Protein AF-A0A9W6W0M8-F1 (afdb_monomer_lite)

Organism: NCBI:txid478107

InterPro domains:
  IPR046052 Protein of unknown function DUF6010 [PF19473] (5-123)

Foldseek 3Di:
DCVCLQVVLLVVLVVVLQVLLVDDPPVSQLVLLVVLLVLLVLQVVQCQPPVVSVVLSVVSNVLSVVSNPALLSSLVSLQSSLVVLVVCLVSQRHSDPVDNSVSVSSNNSSNSNSVCSVVVSHHPVRVVVVVVPDDDPVVVVVVD

Sequence (144 aa):
MDYLRFIAPVGIGVAYALLMSLIREPHRRRVNALMIAGAGATYLSGGGMGAWELAFGALLVYVAYRGLESWTFVGVGWLLHTAWDVVHHLNGHPILPFAHDSSLGCAICDPVIALWCFGGGRSPRELFRRTKRPAGIREEMARS

Radius of gyration: 18.6 Å; chains: 1; bounding box: 64×31×43 Å

Structure (mmCIF, N/CA/C/O backbone):
data_AF-A0A9W6W0M8-F1
#
_entry.id   AF-A0A9W6W0M8-F1
#
loop_
_atom_site.group_PDB
_atom_site.id
_atom_site.type_symbol
_atom_site.label_atom_id
_atom_site.label_alt_id
_atom_site.label_comp_id
_atom_site.label_asym_id
_atom_site.label_entity_id
_atom_site.label_seq_id
_atom_site.pdbx_PDB_ins_code
_atom_site.Cartn_x
_atom_site.Cartn_y
_atom_site.Cartn_z
_atom_site.occupancy
_atom_site.B_iso_or_equiv
_atom_site.auth_seq_id
_atom_site.auth_comp_id
_atom_site.auth_asym_id
_atom_site.auth_atom_id
_atom_site.pdbx_PDB_model_num
ATOM 1 N N . MET A 1 1 ? -6.957 -10.898 -26.123 1.00 52.41 1 MET A N 1
ATOM 2 C CA . MET A 1 1 ? -7.660 -11.266 -24.866 1.00 52.41 1 MET A CA 1
ATOM 3 C C . MET A 1 1 ? -6.849 -10.672 -23.729 1.00 52.41 1 MET A C 1
ATOM 5 O O . MET A 1 1 ? -6.162 -11.380 -23.009 1.00 52.41 1 MET A O 1
ATOM 9 N N . ASP A 1 2 ? -6.874 -9.345 -23.626 1.00 62.12 2 ASP A N 1
ATOM 10 C CA . ASP A 1 2 ? -5.905 -8.577 -22.830 1.00 62.12 2 ASP A CA 1
ATOM 11 C C . ASP A 1 2 ? -6.514 -8.034 -21.531 1.00 62.12 2 ASP A C 1
ATOM 13 O O . ASP A 1 2 ? -5.807 -7.552 -20.656 1.00 62.12 2 ASP A O 1
ATOM 17 N N . TYR A 1 3 ? -7.828 -8.203 -21.355 1.00 66.00 3 TYR A N 1
ATOM 18 C CA . TYR A 1 3 ? -8.568 -7.786 -20.164 1.00 66.00 3 TYR A CA 1
ATOM 19 C C . TYR A 1 3 ? -8.161 -8.541 -18.895 1.00 66.00 3 TYR A C 1
ATOM 21 O O . TYR A 1 3 ? -8.195 -7.964 -17.810 1.00 66.00 3 TYR A O 1
ATOM 29 N N . LEU A 1 4 ? -7.731 -9.805 -19.010 1.00 71.44 4 LEU A N 1
ATOM 30 C CA . LEU A 1 4 ? -7.297 -10.597 -17.852 1.00 71.44 4 LEU A CA 1
ATOM 31 C C . LEU A 1 4 ? -6.132 -9.935 -17.101 1.00 71.44 4 LEU A C 1
ATOM 33 O O . LEU A 1 4 ? -6.058 -10.049 -15.882 1.00 71.44 4 LEU A O 1
ATOM 37 N N . ARG A 1 5 ? -5.276 -9.194 -17.814 1.00 69.19 5 ARG A N 1
ATOM 38 C CA . ARG A 1 5 ? -4.110 -8.491 -17.260 1.00 69.19 5 ARG A CA 1
ATOM 39 C C . ARG A 1 5 ? -4.498 -7.341 -16.328 1.00 69.19 5 ARG A C 1
ATOM 41 O O . ARG A 1 5 ? -3.739 -7.014 -15.428 1.00 69.19 5 ARG A O 1
ATOM 48 N N . PHE A 1 6 ? -5.689 -6.772 -16.512 1.00 69.25 6 PHE A N 1
ATOM 49 C CA . PHE A 1 6 ? -6.219 -5.684 -15.685 1.00 69.25 6 PHE A CA 1
ATOM 50 C C . PHE A 1 6 ? -7.218 -6.184 -14.639 1.00 69.25 6 PHE A C 1
ATOM 52 O O . PHE A 1 6 ? -7.261 -5.675 -13.524 1.00 69.25 6 PHE A O 1
ATOM 59 N N . ILE A 1 7 ? -8.008 -7.207 -14.974 1.00 78.06 7 ILE A N 1
ATOM 60 C CA . ILE A 1 7 ? -9.038 -7.749 -14.080 1.00 78.06 7 ILE A CA 1
ATOM 61 C C . ILE A 1 7 ? -8.415 -8.614 -12.980 1.00 78.06 7 ILE A C 1
ATOM 63 O O . ILE A 1 7 ? -8.851 -8.539 -11.831 1.00 78.06 7 ILE A O 1
ATOM 67 N N . ALA A 1 8 ? -7.396 -9.419 -13.300 1.00 80.56 8 ALA A N 1
ATOM 68 C CA . ALA A 1 8 ? -6.787 -10.313 -12.319 1.00 80.56 8 ALA A CA 1
ATOM 69 C C . ALA A 1 8 ? -6.141 -9.558 -11.138 1.00 80.56 8 ALA A C 1
ATOM 71 O O . ALA A 1 8 ? -6.454 -9.915 -10.003 1.00 80.56 8 ALA A O 1
ATOM 72 N N . PRO A 1 9 ? -5.346 -8.482 -11.333 1.00 81.56 9 PRO A N 1
ATOM 73 C CA . PRO A 1 9 ? -4.790 -7.711 -10.218 1.00 81.56 9 PRO A CA 1
ATOM 74 C C . PRO A 1 9 ? -5.850 -7.048 -9.339 1.00 81.56 9 PRO A C 1
ATOM 76 O O . PRO A 1 9 ? -5.742 -7.066 -8.115 1.00 81.56 9 PRO A O 1
ATOM 79 N N . VAL A 1 10 ? -6.920 -6.522 -9.946 1.00 83.31 10 VAL A N 1
ATOM 80 C CA . VAL A 1 10 ? -8.056 -5.965 -9.198 1.00 83.31 10 VAL A CA 1
ATOM 81 C C . VAL A 1 10 ? -8.720 -7.055 -8.353 1.00 83.31 10 VAL A C 1
ATOM 83 O O . VAL A 1 10 ? -8.996 -6.843 -7.172 1.00 83.31 10 VAL A O 1
ATOM 86 N N . GLY A 1 11 ? -8.925 -8.243 -8.929 1.00 85.38 11 GLY A N 1
ATOM 87 C CA . GLY A 1 11 ? -9.444 -9.408 -8.214 1.00 85.38 11 GLY A CA 1
ATOM 88 C C . GLY A 1 11 ? -8.551 -9.835 -7.046 1.00 85.38 11 GLY A C 1
ATOM 89 O O . GLY A 1 11 ? -9.067 -10.127 -5.969 1.00 85.38 11 GLY A O 1
ATOM 90 N N . ILE A 1 12 ? -7.227 -9.807 -7.225 1.00 86.44 12 ILE A N 1
ATOM 91 C CA . ILE A 1 12 ? -6.249 -10.106 -6.169 1.00 86.44 12 ILE A CA 1
ATOM 92 C C . ILE A 1 12 ? -6.327 -9.064 -5.048 1.00 86.44 12 ILE A C 1
ATOM 94 O O . ILE A 1 12 ? -6.409 -9.451 -3.885 1.00 86.44 12 ILE A O 1
ATOM 98 N N . GLY A 1 13 ? -6.390 -7.767 -5.368 1.00 84.94 13 GLY A N 1
ATOM 99 C CA . GLY A 1 13 ? -6.526 -6.703 -4.366 1.00 84.94 13 GLY A CA 1
ATOM 100 C C . GLY A 1 13 ? -7.816 -6.823 -3.548 1.00 84.94 13 GLY A C 1
ATOM 101 O O . GLY A 1 13 ? -7.805 -6.694 -2.320 1.00 84.94 13 GLY A O 1
ATOM 102 N N . VAL A 1 14 ? -8.932 -7.163 -4.203 1.00 87.06 14 VAL A N 1
ATOM 103 C CA . VAL A 1 14 ? -10.204 -7.448 -3.518 1.00 87.06 14 VAL A CA 1
ATOM 104 C C . VAL A 1 14 ? -10.097 -8.705 -2.653 1.00 87.06 14 VAL A C 1
ATOM 106 O O . VAL A 1 14 ? -10.509 -8.682 -1.492 1.00 87.06 14 VAL A O 1
ATOM 109 N N . ALA A 1 15 ? -9.528 -9.793 -3.175 1.00 88.69 15 ALA A N 1
ATOM 110 C CA . ALA A 1 15 ? -9.334 -11.030 -2.423 1.00 88.69 15 ALA A CA 1
ATOM 111 C C . ALA A 1 15 ? -8.455 -10.800 -1.186 1.00 88.69 15 ALA A C 1
ATOM 113 O O . ALA A 1 15 ? -8.801 -11.253 -0.095 1.00 88.69 15 ALA A O 1
ATOM 114 N N . TYR A 1 16 ? -7.379 -10.026 -1.325 1.00 89.94 16 TYR A N 1
ATOM 115 C CA . TYR A 1 16 ? -6.522 -9.608 -0.223 1.00 89.94 16 TYR A CA 1
ATOM 116 C C . TYR A 1 16 ? -7.321 -8.860 0.855 1.00 89.94 16 TYR A C 1
ATOM 118 O O . TYR A 1 16 ? -7.270 -9.238 2.027 1.00 89.94 16 TYR A O 1
ATOM 126 N N . ALA A 1 17 ? -8.130 -7.862 0.479 1.00 89.25 17 ALA A N 1
ATOM 127 C CA . ALA A 1 17 ? -8.971 -7.120 1.424 1.00 89.25 17 ALA A CA 1
ATOM 128 C C .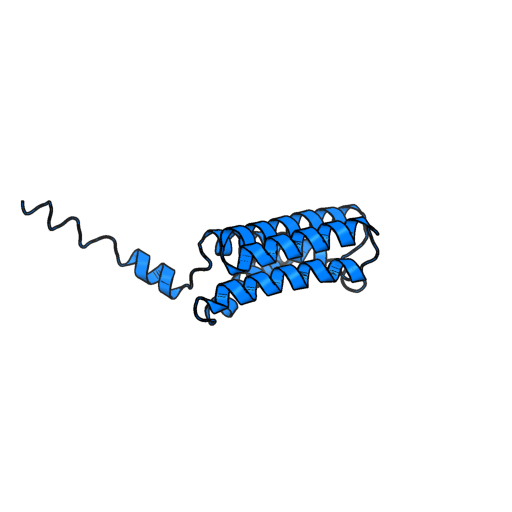 ALA A 1 17 ? -9.986 -8.027 2.151 1.00 89.25 17 ALA A C 1
ATOM 130 O O . ALA A 1 17 ? -10.224 -7.872 3.354 1.00 89.25 17 ALA A O 1
ATOM 131 N N . LEU A 1 18 ? -10.567 -9.007 1.448 1.00 88.38 18 LEU A N 1
ATOM 132 C CA . LEU A 1 18 ? -11.493 -9.984 2.029 1.00 88.38 18 LEU A CA 1
ATOM 133 C C . LEU A 1 18 ? -10.795 -10.925 3.016 1.00 88.38 18 LEU A C 1
ATOM 135 O O . LEU A 1 18 ? -11.309 -11.137 4.115 1.00 88.38 18 LEU A O 1
ATOM 139 N N . LEU A 1 19 ? -9.619 -11.443 2.661 1.00 90.06 19 LEU A N 1
ATOM 140 C CA . LEU A 1 19 ? -8.815 -12.293 3.540 1.00 90.06 19 LEU A CA 1
ATOM 141 C C . LEU A 1 19 ? -8.369 -11.524 4.787 1.00 90.06 19 LEU A C 1
ATOM 143 O O . LEU A 1 19 ? -8.553 -11.997 5.907 1.00 90.06 19 LEU A O 1
ATOM 147 N N . MET A 1 20 ? -7.874 -10.296 4.618 1.00 88.62 20 MET A N 1
ATOM 148 C CA . MET A 1 20 ? -7.471 -9.442 5.738 1.00 88.62 20 MET A CA 1
ATOM 149 C C . MET A 1 20 ? -8.656 -9.031 6.617 1.00 88.62 20 MET A C 1
ATOM 151 O O . MET A 1 20 ? -8.491 -8.820 7.818 1.00 88.62 20 MET A O 1
ATOM 155 N N . SER A 1 21 ? -9.872 -8.987 6.068 1.00 88.31 21 SER A N 1
ATOM 156 C CA . SER A 1 21 ? -11.098 -8.744 6.838 1.00 88.31 21 SER A CA 1
ATOM 157 C C . SER A 1 21 ? -11.476 -9.888 7.788 1.00 88.31 21 SER A C 1
ATOM 159 O O . SER A 1 21 ? -12.324 -9.677 8.656 1.00 88.31 21 SER A O 1
ATOM 161 N N . LEU A 1 22 ? -10.863 -11.074 7.662 1.00 89.56 22 LEU A N 1
ATOM 162 C CA . LEU A 1 22 ? -11.015 -12.173 8.626 1.00 89.56 22 LEU A CA 1
ATOM 163 C C . LEU A 1 22 ? -10.268 -11.894 9.939 1.00 89.56 22 LEU A C 1
ATOM 165 O O . LEU A 1 22 ? -10.616 -12.441 10.987 1.00 89.56 22 LEU A O 1
ATOM 169 N N . ILE A 1 23 ? -9.260 -11.020 9.894 1.00 89.25 23 ILE A N 1
ATOM 170 C CA . ILE A 1 23 ? -8.479 -10.613 11.058 1.00 89.25 23 ILE A CA 1
ATOM 171 C C . ILE A 1 23 ? -9.270 -9.569 11.853 1.00 89.25 23 ILE A C 1
ATOM 173 O O . ILE A 1 23 ? -9.830 -8.618 11.304 1.00 89.25 23 ILE A O 1
ATOM 177 N N . ARG A 1 24 ? -9.307 -9.729 13.178 1.00 87.25 24 ARG A N 1
ATOM 178 C CA . ARG A 1 24 ? -9.986 -8.792 14.084 1.00 87.25 24 ARG A CA 1
ATOM 179 C C . ARG A 1 24 ? -9.168 -7.508 14.270 1.00 87.25 24 ARG A C 1
ATOM 181 O O . ARG A 1 24 ? -7.942 -7.548 14.374 1.00 87.25 24 ARG A O 1
ATOM 188 N N . GLU A 1 25 ? -9.841 -6.367 14.387 1.00 82.25 25 GLU A N 1
ATOM 189 C CA . GLU A 1 25 ? -9.207 -5.127 14.863 1.00 82.25 25 GLU A CA 1
ATOM 190 C C . GLU A 1 25 ? -8.784 -5.272 16.339 1.00 82.25 25 GLU A C 1
ATOM 192 O O . GLU A 1 25 ? -9.485 -5.950 17.096 1.00 82.25 25 GLU A O 1
ATOM 197 N N . PRO A 1 26 ? -7.648 -4.683 16.775 1.00 84.25 26 PRO A N 1
ATOM 198 C CA . PRO A 1 26 ? -6.736 -3.790 16.038 1.00 84.25 26 PRO A CA 1
ATOM 199 C C . PRO A 1 26 ? -5.643 -4.509 15.215 1.00 84.25 26 PRO A C 1
ATOM 201 O O . PRO A 1 26 ? -4.788 -3.866 14.603 1.00 84.25 26 PRO A O 1
ATOM 204 N N . HIS A 1 27 ? -5.615 -5.846 15.224 1.00 90.50 27 HIS A N 1
ATOM 205 C CA . HIS A 1 27 ? -4.543 -6.633 14.602 1.00 90.50 27 HIS A CA 1
ATOM 206 C C . HIS A 1 27 ? -4.543 -6.509 13.080 1.00 90.50 27 HIS A C 1
ATOM 208 O O . HIS A 1 27 ? -3.474 -6.442 12.482 1.00 90.50 27 HIS A O 1
ATOM 214 N N . ARG A 1 28 ? -5.724 -6.405 12.462 1.00 92.81 28 ARG A N 1
ATOM 215 C CA . ARG A 1 28 ? -5.886 -6.226 11.012 1.00 92.81 28 ARG A CA 1
ATOM 216 C C . ARG A 1 28 ? -5.042 -5.069 10.475 1.00 92.81 28 ARG A C 1
ATOM 218 O O . ARG A 1 28 ? -4.306 -5.249 9.506 1.00 92.81 28 ARG A O 1
ATOM 225 N N . ARG A 1 29 ? -5.091 -3.911 11.138 1.00 93.81 29 ARG A N 1
ATOM 226 C CA . ARG A 1 29 ? -4.285 -2.742 10.768 1.00 93.81 29 ARG A CA 1
ATOM 227 C C . ARG A 1 29 ? -2.788 -3.009 10.902 1.00 93.81 29 ARG A C 1
ATOM 229 O O . ARG A 1 29 ? -2.033 -2.735 9.977 1.00 93.81 29 ARG A O 1
ATOM 236 N N . ARG A 1 30 ? -2.364 -3.573 12.038 1.00 93.12 30 ARG A N 1
ATOM 237 C CA . ARG A 1 30 ? -0.946 -3.864 12.308 1.00 93.12 30 ARG A CA 1
ATOM 238 C C . ARG A 1 30 ? -0.366 -4.859 11.306 1.00 93.12 30 ARG A C 1
ATOM 240 O O . ARG A 1 30 ? 0.728 -4.635 10.808 1.00 93.12 30 ARG A O 1
ATOM 247 N N . VAL A 1 31 ? -1.114 -5.907 10.964 1.00 93.75 31 VAL A N 1
ATOM 248 C CA . VAL A 1 31 ? -0.715 -6.870 9.928 1.00 93.75 31 VAL A CA 1
ATOM 249 C C . VAL A 1 31 ? -0.549 -6.164 8.585 1.00 93.75 31 VAL A C 1
ATOM 251 O O . VAL A 1 31 ? 0.475 -6.339 7.943 1.00 93.75 31 VAL A O 1
ATOM 254 N N . ASN A 1 32 ? -1.484 -5.297 8.188 1.00 93.31 32 ASN A N 1
ATOM 255 C CA . ASN A 1 32 ? -1.364 -4.562 6.924 1.00 93.31 32 ASN A CA 1
ATOM 256 C C . ASN A 1 32 ? -0.170 -3.595 6.892 1.00 93.31 32 ASN A C 1
ATOM 258 O O . ASN A 1 32 ? 0.474 -3.462 5.857 1.00 93.31 32 ASN A O 1
ATOM 262 N N . ALA A 1 33 ? 0.168 -2.966 8.019 1.00 93.12 33 ALA A N 1
ATOM 263 C CA . ALA A 1 33 ? 1.389 -2.174 8.131 1.00 93.12 33 ALA A CA 1
ATOM 264 C C . ALA A 1 33 ? 2.654 -3.027 7.918 1.00 93.12 33 ALA A C 1
ATOM 266 O O . ALA A 1 33 ? 3.556 -2.615 7.192 1.00 93.12 33 ALA A O 1
ATOM 267 N N . LEU A 1 34 ? 2.700 -4.237 8.487 1.00 93.56 34 LEU A N 1
ATOM 268 C CA . LEU A 1 34 ? 3.804 -5.177 8.263 1.00 93.56 34 LEU A CA 1
ATOM 269 C C . LEU A 1 34 ? 3.886 -5.636 6.803 1.00 93.56 34 LEU A C 1
ATOM 271 O O . LEU A 1 34 ? 4.988 -5.753 6.274 1.00 93.56 34 LEU A O 1
ATOM 275 N N . MET A 1 35 ? 2.744 -5.850 6.144 1.00 93.56 35 MET A N 1
ATOM 276 C CA . MET A 1 35 ? 2.711 -6.245 4.732 1.00 93.56 35 MET A CA 1
ATOM 277 C C . MET A 1 35 ? 3.362 -5.192 3.830 1.00 93.56 35 MET A C 1
ATOM 279 O O . MET A 1 35 ? 4.149 -5.557 2.967 1.00 93.56 35 MET A O 1
ATOM 283 N N . ILE A 1 36 ? 3.118 -3.900 4.073 1.00 92.88 36 ILE A N 1
ATOM 284 C CA . ILE A 1 36 ? 3.763 -2.806 3.322 1.00 92.88 36 ILE A CA 1
ATOM 285 C C . ILE A 1 36 ? 5.273 -2.782 3.557 1.00 92.88 36 ILE A C 1
ATOM 287 O O . ILE A 1 36 ? 6.039 -2.633 2.608 1.00 92.88 36 ILE A O 1
ATOM 291 N N . ALA A 1 37 ? 5.715 -2.937 4.810 1.00 91.62 37 ALA A N 1
ATOM 292 C CA . ALA A 1 37 ? 7.143 -2.990 5.122 1.00 91.62 37 ALA A CA 1
ATOM 293 C C . ALA A 1 37 ? 7.827 -4.175 4.419 1.00 91.62 37 ALA A C 1
ATOM 295 O O . ALA A 1 37 ? 8.903 -4.017 3.847 1.00 91.62 37 ALA A O 1
ATOM 296 N N . GLY A 1 38 ? 7.181 -5.346 4.425 1.00 88.56 38 GLY A N 1
ATOM 297 C CA . GLY A 1 38 ? 7.658 -6.533 3.718 1.00 88.56 38 GLY A CA 1
ATOM 298 C C . GLY A 1 38 ? 7.702 -6.335 2.204 1.00 88.56 38 GLY A C 1
ATOM 299 O O . GLY A 1 38 ? 8.697 -6.690 1.581 1.00 88.56 38 GLY A O 1
ATOM 300 N N . ALA A 1 39 ? 6.672 -5.713 1.628 1.00 86.81 39 ALA A N 1
ATOM 301 C CA . ALA A 1 39 ? 6.617 -5.388 0.206 1.00 86.81 39 ALA A CA 1
ATOM 302 C C . ALA A 1 39 ? 7.775 -4.454 -0.192 1.00 86.81 39 ALA A C 1
ATOM 304 O O . ALA A 1 39 ? 8.548 -4.780 -1.088 1.00 86.81 39 ALA A O 1
ATOM 305 N N . GLY A 1 40 ? 8.012 -3.385 0.577 1.00 84.19 40 GLY A N 1
ATOM 306 C CA . GLY A 1 40 ? 9.157 -2.491 0.377 1.00 84.19 40 GLY A CA 1
ATOM 307 C C . GLY A 1 40 ? 10.529 -3.166 0.515 1.00 84.19 40 GLY A C 1
ATOM 308 O O . GLY A 1 40 ? 11.481 -2.774 -0.154 1.00 84.19 40 GLY A O 1
ATOM 309 N N . ALA A 1 41 ? 10.655 -4.204 1.344 1.00 85.19 41 ALA A N 1
ATOM 310 C CA . ALA A 1 41 ? 11.912 -4.938 1.482 1.00 85.19 41 ALA A CA 1
ATOM 311 C C . ALA A 1 41 ? 12.264 -5.766 0.231 1.00 85.19 41 ALA A C 1
ATOM 313 O O . ALA A 1 41 ? 13.437 -6.075 0.023 1.00 85.19 41 ALA A O 1
ATOM 314 N N . THR A 1 42 ? 11.285 -6.102 -0.618 1.00 81.88 42 THR A N 1
ATOM 315 C CA . THR A 1 42 ? 11.528 -6.891 -1.837 1.00 81.88 42 THR A CA 1
ATOM 316 C C . THR A 1 42 ? 12.421 -6.158 -2.839 1.00 81.88 42 THR A C 1
ATOM 318 O O . THR A 1 42 ? 13.273 -6.796 -3.459 1.00 81.88 42 THR A O 1
ATOM 321 N N . TYR A 1 43 ? 12.341 -4.824 -2.919 1.00 75.62 43 TYR A N 1
ATOM 322 C CA . TYR A 1 43 ? 13.185 -4.029 -3.821 1.00 75.62 43 TYR A CA 1
ATOM 323 C C . TYR A 1 43 ? 14.680 -4.151 -3.507 1.00 75.62 43 TYR A C 1
ATOM 325 O O . TYR A 1 43 ? 15.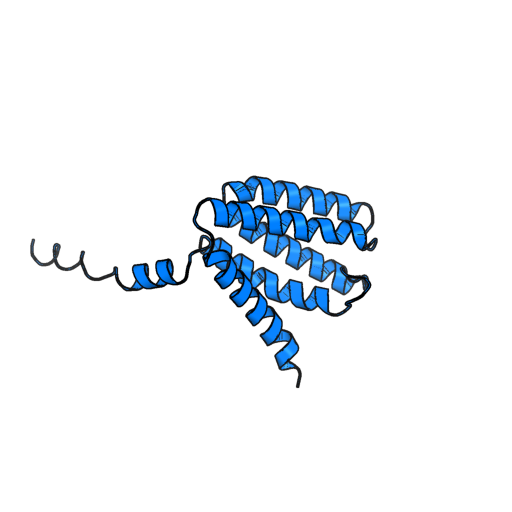498 -4.093 -4.418 1.00 75.62 43 TYR A O 1
ATOM 333 N N . LEU A 1 44 ? 15.051 -4.417 -2.247 1.00 75.12 44 LEU A N 1
ATOM 334 C CA . LEU A 1 44 ? 16.452 -4.622 -1.855 1.00 75.12 44 LEU A CA 1
ATOM 335 C C . LEU A 1 44 ? 17.079 -5.870 -2.498 1.00 75.12 44 LEU A C 1
ATOM 337 O O . LEU A 1 44 ? 18.301 -5.994 -2.523 1.00 75.12 44 LEU A O 1
ATOM 341 N N . SER A 1 45 ? 16.258 -6.793 -3.011 1.00 69.56 45 SER A N 1
ATOM 342 C CA . SER A 1 45 ? 16.716 -7.982 -3.740 1.00 69.56 45 SER A CA 1
ATOM 343 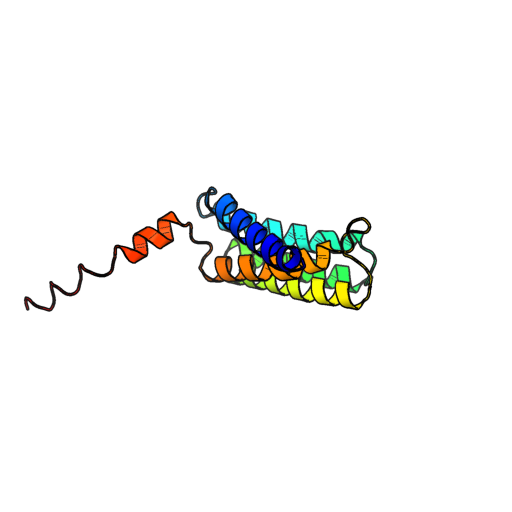C C . SER A 1 45 ? 16.813 -7.783 -5.259 1.00 69.56 45 SER A C 1
ATOM 345 O O . SER A 1 45 ? 17.414 -8.618 -5.933 1.00 69.56 45 SER A O 1
ATOM 347 N N . GLY A 1 46 ? 16.245 -6.695 -5.798 1.00 61.75 46 GLY A N 1
ATOM 348 C CA . GLY A 1 46 ? 16.157 -6.431 -7.239 1.00 61.75 46 GLY A CA 1
ATOM 349 C C . GLY A 1 46 ? 17.404 -5.776 -7.842 1.00 61.75 46 GLY A C 1
ATOM 350 O O . GLY A 1 46 ? 17.668 -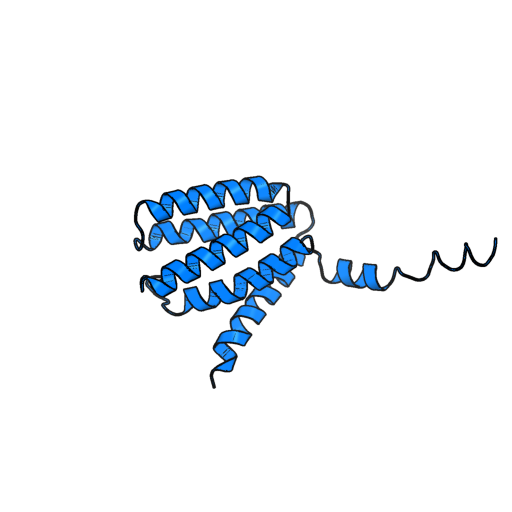5.956 -9.028 1.00 61.75 46 GLY A O 1
ATOM 351 N N . GLY A 1 47 ? 18.188 -5.045 -7.039 1.00 61.72 47 GLY A N 1
ATOM 352 C CA . GLY A 1 47 ? 19.463 -4.436 -7.448 1.00 61.72 47 GLY A CA 1
ATOM 353 C C . GLY A 1 47 ? 19.348 -3.393 -8.566 1.00 61.72 47 GLY A C 1
ATOM 354 O O . GLY A 1 47 ? 20.346 -3.079 -9.216 1.00 61.72 47 GLY A O 1
ATOM 355 N N . GLY A 1 48 ? 18.144 -2.877 -8.823 1.00 65.81 48 GLY A N 1
ATOM 356 C CA . GLY A 1 48 ? 17.831 -2.098 -10.015 1.00 65.81 48 GLY A CA 1
ATOM 357 C C . GLY A 1 48 ? 18.129 -0.607 -9.881 1.00 65.81 48 GLY A C 1
ATOM 358 O O . GLY A 1 48 ? 18.430 0.032 -10.889 1.00 65.81 48 GLY A O 1
ATOM 359 N N . MET A 1 49 ? 18.049 -0.052 -8.664 1.00 69.62 49 MET A N 1
ATOM 360 C CA . MET A 1 49 ? 18.238 1.386 -8.387 1.00 69.62 49 MET A CA 1
ATOM 361 C C . MET A 1 49 ? 19.266 1.699 -7.281 1.00 69.62 49 MET A C 1
ATOM 363 O O . MET A 1 49 ? 19.476 2.866 -6.930 1.00 69.62 49 MET A O 1
ATOM 367 N N . GLY A 1 50 ? 19.955 0.686 -6.747 1.00 76.56 50 GLY A N 1
ATOM 368 C CA . GLY A 1 50 ? 21.087 0.860 -5.835 1.00 76.56 50 GLY A CA 1
ATOM 369 C C . GLY A 1 50 ? 20.702 1.556 -4.525 1.00 76.56 50 GLY A C 1
ATOM 370 O O . GLY A 1 50 ? 19.749 1.170 -3.855 1.00 76.56 50 GLY A O 1
ATOM 371 N N . ALA A 1 51 ? 21.429 2.610 -4.138 1.00 83.44 51 ALA A N 1
ATOM 372 C CA . ALA A 1 51 ? 21.205 3.306 -2.863 1.00 83.44 51 ALA A CA 1
ATOM 373 C C . ALA A 1 51 ? 19.786 3.896 -2.708 1.00 83.44 51 ALA A C 1
ATOM 375 O O . ALA A 1 51 ? 19.317 4.086 -1.584 1.00 83.44 51 ALA A O 1
ATOM 376 N N . TRP A 1 52 ? 19.078 4.148 -3.814 1.00 83.75 52 TRP A N 1
ATOM 377 C CA . TRP A 1 52 ? 17.695 4.623 -3.769 1.00 83.75 52 TRP A CA 1
ATOM 378 C C . TRP A 1 52 ? 16.711 3.574 -3.244 1.00 83.75 52 TRP A C 1
ATOM 380 O O . TRP A 1 52 ? 15.733 3.946 -2.601 1.00 83.75 52 TRP A O 1
ATOM 390 N N . GLU A 1 53 ? 16.986 2.281 -3.425 1.00 83.94 53 GLU A N 1
ATOM 391 C CA . GLU A 1 53 ? 16.152 1.195 -2.886 1.00 83.94 53 GLU A CA 1
ATOM 392 C C . GLU A 1 53 ? 16.237 1.156 -1.355 1.00 83.94 53 GLU A C 1
ATOM 394 O O . GLU A 1 53 ? 15.234 0.929 -0.680 1.00 83.94 53 GLU A O 1
ATOM 399 N N . LEU A 1 54 ? 17.407 1.475 -0.788 1.00 85.81 54 LEU A N 1
ATOM 400 C CA . LEU A 1 54 ? 17.583 1.627 0.659 1.00 85.81 54 LEU A CA 1
ATOM 401 C C . LEU A 1 54 ? 16.817 2.837 1.198 1.00 85.81 54 LEU A C 1
ATOM 403 O O . LEU A 1 54 ? 16.139 2.729 2.221 1.00 85.81 54 LEU A O 1
ATOM 407 N N . ALA A 1 55 ? 16.895 3.978 0.509 1.00 89.19 55 ALA A N 1
ATOM 408 C CA . ALA A 1 55 ? 16.160 5.179 0.898 1.00 89.19 55 ALA A CA 1
ATOM 409 C C . ALA A 1 55 ? 14.639 4.954 0.834 1.00 89.19 55 ALA A C 1
ATOM 411 O O . ALA A 1 55 ? 13.916 5.309 1.768 1.00 89.19 55 ALA A O 1
ATOM 412 N N . PHE A 1 56 ? 14.158 4.315 -0.235 1.00 89.56 56 PHE A N 1
ATOM 413 C CA . PHE A 1 56 ? 12.748 3.980 -0.398 1.00 89.56 56 PHE A CA 1
ATOM 414 C C . PHE A 1 56 ? 12.280 2.931 0.620 1.00 89.56 56 PHE A C 1
ATOM 416 O O . PHE A 1 56 ? 11.232 3.099 1.246 1.00 89.56 56 PHE A O 1
ATOM 423 N N . GLY A 1 57 ? 13.082 1.895 0.872 1.00 90.25 57 GLY A N 1
ATOM 424 C CA . GLY A 1 57 ? 12.817 0.911 1.919 1.00 90.25 57 GLY A CA 1
ATOM 425 C C . GLY A 1 57 ? 12.706 1.559 3.302 1.00 90.25 57 GLY A C 1
ATOM 426 O O . GLY A 1 57 ? 11.752 1.294 4.033 1.00 90.25 57 GLY A O 1
ATOM 427 N N . ALA A 1 58 ? 13.614 2.479 3.645 1.00 91.75 58 ALA A N 1
ATOM 428 C CA . ALA A 1 58 ? 13.548 3.239 4.894 1.00 91.75 58 ALA A CA 1
ATOM 429 C C . ALA A 1 58 ? 12.276 4.102 4.986 1.00 91.75 58 ALA A C 1
ATOM 431 O O . ALA A 1 58 ? 11.633 4.149 6.039 1.00 91.75 58 ALA A O 1
ATOM 432 N N . LEU A 1 59 ? 11.873 4.737 3.879 1.00 93.81 59 LEU A N 1
ATOM 433 C CA . LEU A 1 59 ? 10.615 5.478 3.794 1.00 93.81 59 LEU A CA 1
ATOM 434 C C . LEU A 1 59 ? 9.406 4.564 4.038 1.00 93.81 59 LEU A C 1
ATOM 436 O O . LEU A 1 59 ? 8.541 4.914 4.843 1.00 93.81 59 LEU A O 1
ATOM 440 N N . LEU A 1 60 ? 9.342 3.388 3.403 1.00 94.06 60 LEU A N 1
ATOM 441 C CA . LEU A 1 60 ? 8.228 2.456 3.603 1.00 94.06 60 LEU A CA 1
ATOM 442 C C . LEU A 1 60 ? 8.196 1.885 5.016 1.00 94.06 60 LEU A C 1
ATOM 444 O O . LEU A 1 60 ? 7.112 1.759 5.580 1.00 94.06 60 LEU A O 1
ATOM 448 N N . VAL A 1 61 ? 9.349 1.613 5.629 1.00 94.69 61 VAL A N 1
ATOM 449 C CA . VAL A 1 61 ? 9.423 1.215 7.042 1.00 94.69 61 VAL A CA 1
ATOM 450 C C . VAL A 1 61 ? 8.876 2.321 7.946 1.00 94.69 61 VAL A C 1
ATOM 452 O O . VAL A 1 61 ? 8.077 2.044 8.842 1.00 94.69 61 VAL A O 1
ATOM 455 N N . TYR A 1 62 ? 9.239 3.582 7.697 1.00 95.75 62 TYR A N 1
ATOM 456 C CA . TYR A 1 62 ? 8.697 4.712 8.451 1.00 95.75 62 TYR A CA 1
ATOM 457 C C . TYR A 1 62 ? 7.175 4.837 8.285 1.00 95.75 62 TYR A C 1
ATOM 459 O O . TYR A 1 62 ? 6.441 4.967 9.269 1.00 95.75 62 TYR A O 1
ATOM 467 N N . VAL A 1 63 ? 6.677 4.756 7.050 1.00 95.50 63 VAL A N 1
ATOM 468 C CA . VAL A 1 63 ? 5.239 4.820 6.757 1.00 95.50 63 VAL A CA 1
ATOM 469 C C . VAL A 1 63 ? 4.497 3.640 7.388 1.00 95.50 63 VAL A C 1
ATOM 471 O O . VAL A 1 63 ? 3.444 3.842 7.993 1.00 95.50 63 VAL A O 1
ATOM 474 N N . ALA A 1 64 ? 5.064 2.434 7.348 1.00 94.62 64 ALA A N 1
ATOM 475 C CA . ALA A 1 64 ? 4.531 1.252 8.017 1.00 94.62 64 ALA A CA 1
ATOM 476 C C . ALA A 1 64 ? 4.475 1.432 9.540 1.00 94.62 64 ALA A C 1
ATOM 478 O O . ALA A 1 64 ? 3.450 1.131 10.153 1.00 94.62 64 ALA A O 1
ATOM 479 N N . TYR A 1 65 ? 5.516 1.999 10.156 1.00 96.06 65 TYR A N 1
ATOM 480 C CA . TYR A 1 65 ? 5.517 2.316 11.585 1.00 96.06 65 TYR A CA 1
ATOM 481 C C . TYR A 1 65 ? 4.355 3.248 11.957 1.00 96.06 65 TYR A C 1
ATOM 483 O O . TYR A 1 65 ? 3.595 2.959 12.881 1.00 96.06 65 TYR A O 1
ATOM 491 N N . ARG A 1 66 ? 4.128 4.315 11.179 1.00 95.69 66 ARG A N 1
ATOM 492 C CA . ARG A 1 66 ? 2.951 5.193 11.340 1.00 95.69 66 ARG A CA 1
ATOM 493 C C . ARG A 1 66 ? 1.633 4.459 11.045 1.00 95.69 66 ARG A C 1
ATOM 495 O O . ARG A 1 66 ? 0.598 4.756 11.646 1.00 95.69 66 ARG A O 1
ATOM 502 N N . GLY A 1 67 ? 1.673 3.474 10.151 1.00 92.75 67 GLY A N 1
ATOM 503 C CA . GLY A 1 67 ? 0.568 2.590 9.784 1.00 92.75 67 GLY A CA 1
ATOM 504 C C . GLY A 1 67 ? 0.071 1.693 10.919 1.00 92.75 67 GLY A C 1
ATOM 505 O O . GLY A 1 67 ? -1.114 1.357 10.952 1.00 92.75 67 GLY A O 1
ATOM 506 N N . LEU A 1 68 ? 0.917 1.375 11.908 1.00 93.38 68 LEU A N 1
ATOM 507 C CA . LEU A 1 68 ? 0.519 0.611 13.102 1.00 93.38 68 LEU A CA 1
ATOM 508 C C . LEU A 1 68 ? -0.633 1.280 13.866 1.00 93.38 68 LEU A C 1
ATOM 510 O O . LEU A 1 68 ? -1.439 0.595 14.514 1.00 93.38 68 LEU A O 1
ATOM 514 N N . GLU A 1 69 ? -0.742 2.604 13.750 1.00 92.75 69 GLU A N 1
ATOM 515 C CA . GLU A 1 69 ? -1.745 3.431 14.419 1.00 92.75 69 GLU A CA 1
ATOM 516 C C . GLU A 1 69 ? -2.768 4.064 13.470 1.00 92.75 69 GLU A C 1
ATOM 518 O O . GLU A 1 69 ? -3.850 4.449 13.913 1.00 92.75 69 GLU A O 1
ATOM 523 N N . SER A 1 70 ? -2.497 4.112 12.163 1.00 92.38 70 SER A N 1
ATOM 524 C CA . SER A 1 70 ? -3.351 4.816 11.206 1.00 92.38 70 SER A CA 1
ATOM 525 C C . SER A 1 70 ? -3.495 4.094 9.870 1.00 92.38 70 SER A C 1
ATOM 527 O O . SER A 1 70 ? -2.538 3.909 9.122 1.00 92.38 70 SER A O 1
ATOM 529 N N . TRP A 1 71 ? -4.741 3.773 9.522 1.00 91.62 71 TRP A N 1
ATOM 530 C CA . TRP A 1 71 ? -5.103 3.196 8.227 1.00 91.62 71 TRP A CA 1
ATOM 531 C C . TRP A 1 71 ? -4.751 4.101 7.038 1.00 91.62 71 TRP A C 1
ATOM 533 O O . TRP A 1 71 ? -4.459 3.597 5.957 1.00 91.62 71 TRP A O 1
ATOM 543 N N . THR A 1 72 ? -4.712 5.422 7.230 1.00 93.88 72 THR A N 1
ATOM 544 C CA . THR A 1 72 ? -4.297 6.359 6.178 1.00 93.88 72 THR A CA 1
ATOM 545 C C . THR A 1 72 ? -2.837 6.155 5.803 1.00 93.88 72 THR A C 1
ATOM 547 O O . THR A 1 72 ? -2.518 6.132 4.622 1.00 93.88 72 THR A O 1
ATOM 550 N N . PHE A 1 73 ? -1.953 5.952 6.783 1.00 93.00 73 PHE A N 1
ATOM 551 C CA . PHE A 1 73 ? -0.541 5.683 6.501 1.00 93.00 73 PHE A CA 1
ATOM 552 C C . PHE A 1 73 ? -0.352 4.329 5.814 1.00 93.00 73 PHE A C 1
ATOM 554 O O . PHE A 1 73 ? 0.462 4.228 4.905 1.00 93.00 73 PHE A O 1
ATOM 561 N N . VAL A 1 74 ? -1.161 3.325 6.164 1.00 93.06 74 VAL A N 1
ATOM 562 C CA . VAL A 1 74 ? -1.202 2.053 5.425 1.00 93.06 74 VAL A CA 1
ATOM 563 C C . VAL A 1 74 ? -1.616 2.295 3.963 1.00 93.06 74 VAL A C 1
ATOM 565 O O . VAL A 1 74 ? -0.937 1.852 3.045 1.00 93.06 74 VAL A O 1
ATOM 568 N N . GLY A 1 75 ? -2.675 3.070 3.711 1.00 91.62 75 GLY A N 1
ATOM 569 C CA . GLY A 1 75 ? -3.083 3.411 2.341 1.00 91.62 75 GLY A CA 1
ATOM 570 C C . GLY A 1 75 ? -2.011 4.179 1.559 1.00 91.62 75 GLY A C 1
ATOM 571 O O . GLY A 1 75 ? -1.722 3.838 0.416 1.00 91.62 75 GLY A O 1
ATOM 572 N N . VAL A 1 76 ? -1.370 5.171 2.186 1.00 94.12 76 VAL A N 1
ATOM 573 C CA . VAL A 1 76 ? -0.251 5.922 1.590 1.00 94.12 76 VAL A CA 1
ATOM 574 C C . VAL A 1 76 ? 0.925 5.000 1.267 1.00 94.12 76 VAL A C 1
ATOM 576 O O . VAL A 1 76 ? 1.516 5.141 0.204 1.00 94.12 76 VAL A O 1
ATOM 579 N N . GLY A 1 77 ? 1.243 4.040 2.137 1.00 92.69 77 GLY A N 1
ATOM 580 C CA . GLY A 1 77 ? 2.315 3.074 1.901 1.00 92.69 77 GLY A CA 1
ATOM 581 C C . GLY A 1 77 ? 2.089 2.225 0.651 1.00 92.69 77 GLY A C 1
ATOM 582 O O . GLY A 1 77 ? 3.011 2.074 -0.143 1.00 92.69 77 GLY A O 1
ATOM 583 N N . TRP A 1 78 ? 0.858 1.758 0.421 1.00 93.25 78 TRP A N 1
ATOM 584 C CA . TRP A 1 78 ? 0.503 1.049 -0.815 1.00 93.25 78 TRP A CA 1
ATOM 585 C C . TRP A 1 78 ? 0.609 1.939 -2.060 1.00 93.25 78 TRP A C 1
ATOM 587 O O . TRP A 1 78 ? 1.116 1.489 -3.079 1.00 93.25 78 TRP A O 1
ATOM 597 N N . LEU A 1 79 ? 0.219 3.217 -1.986 1.00 91.88 79 LEU A N 1
ATOM 598 C CA . LEU A 1 79 ? 0.406 4.147 -3.111 1.00 91.88 79 LEU A CA 1
ATOM 599 C C . LEU A 1 79 ? 1.882 4.454 -3.390 1.00 91.88 79 LEU A C 1
ATOM 601 O O . LEU A 1 79 ? 2.272 4.594 -4.547 1.00 91.88 79 LEU A O 1
ATOM 605 N N . LEU A 1 80 ? 2.706 4.567 -2.345 1.00 91.25 80 LEU A N 1
ATOM 606 C CA . LEU A 1 80 ? 4.151 4.722 -2.504 1.00 91.25 80 LEU A CA 1
ATOM 607 C C . LEU A 1 80 ? 4.751 3.489 -3.179 1.00 91.25 80 LEU A C 1
ATOM 609 O O . LEU A 1 80 ? 5.549 3.644 -4.098 1.00 91.25 80 LEU A O 1
ATOM 613 N N . HIS A 1 81 ? 4.334 2.291 -2.762 1.00 89.44 81 HIS A N 1
ATOM 614 C CA . HIS A 1 81 ? 4.724 1.032 -3.396 1.00 89.44 81 HIS A CA 1
ATOM 615 C C . HIS A 1 81 ? 4.318 1.008 -4.880 1.00 89.44 81 HIS A C 1
ATOM 617 O O . HIS A 1 81 ? 5.169 0.811 -5.739 1.00 89.44 81 HIS A O 1
ATOM 623 N N . THR A 1 82 ? 3.073 1.380 -5.209 1.00 87.50 82 THR A N 1
ATOM 624 C CA . THR A 1 82 ? 2.621 1.547 -6.606 1.00 87.50 82 THR A CA 1
ATOM 625 C C . THR A 1 82 ? 3.525 2.482 -7.405 1.00 87.50 82 THR A C 1
ATOM 627 O O . THR A 1 82 ? 3.907 2.176 -8.533 1.00 87.50 82 THR A O 1
ATOM 630 N N . ALA A 1 83 ? 3.847 3.652 -6.849 1.00 86.94 83 ALA A N 1
ATOM 631 C CA . ALA A 1 83 ? 4.675 4.634 -7.537 1.00 86.94 83 ALA A CA 1
ATOM 632 C C . ALA A 1 83 ? 6.080 4.079 -7.805 1.00 86.94 83 ALA A C 1
ATOM 634 O O . ALA A 1 83 ? 6.623 4.276 -8.891 1.00 86.94 83 ALA A O 1
ATOM 635 N N . TRP A 1 84 ? 6.644 3.353 -6.842 1.00 86.25 84 TRP A N 1
ATOM 636 C CA . TRP A 1 84 ? 7.955 2.731 -6.983 1.00 86.25 84 TRP A CA 1
ATOM 637 C C . TRP A 1 84 ? 7.946 1.562 -7.973 1.00 86.25 84 TRP A C 1
ATOM 639 O O . TRP A 1 84 ? 8.875 1.435 -8.771 1.00 86.25 84 TRP A O 1
ATOM 649 N N . ASP A 1 85 ? 6.858 0.792 -8.025 1.00 81.50 85 ASP A N 1
ATOM 650 C CA . ASP A 1 85 ? 6.640 -0.231 -9.049 1.00 81.50 85 ASP A CA 1
ATOM 651 C C . ASP A 1 85 ? 6.634 0.366 -10.453 1.00 81.50 85 ASP A C 1
ATOM 653 O O . ASP A 1 85 ? 7.284 -0.166 -11.349 1.00 81.50 85 ASP A O 1
ATOM 657 N N . VAL A 1 86 ? 5.960 1.503 -10.649 1.00 79.81 86 VAL A N 1
ATOM 658 C CA . VAL A 1 86 ? 5.966 2.207 -11.939 1.00 79.81 86 VAL A CA 1
ATOM 659 C C . VAL A 1 86 ? 7.383 2.650 -12.311 1.00 79.81 86 VAL A C 1
ATOM 661 O O . VAL A 1 86 ? 7.787 2.477 -13.459 1.00 79.81 86 VAL A O 1
ATOM 664 N N . VAL A 1 87 ? 8.166 3.170 -11.361 1.00 81.88 87 VAL A N 1
ATOM 665 C CA . VAL A 1 87 ? 9.567 3.553 -11.614 1.00 81.88 87 VAL A CA 1
ATOM 666 C C . VAL A 1 87 ? 10.406 2.339 -12.032 1.00 81.88 87 VAL A C 1
ATOM 668 O O . VAL A 1 87 ? 11.145 2.417 -13.014 1.00 81.88 87 VAL A O 1
ATOM 671 N N . HIS A 1 88 ? 10.269 1.204 -11.343 1.00 76.69 88 HIS A N 1
ATOM 672 C CA . HIS A 1 88 ? 10.948 -0.044 -11.711 1.00 76.69 88 HIS A CA 1
ATOM 673 C C . HIS A 1 88 ? 10.521 -0.566 -13.087 1.00 76.69 88 HIS A C 1
ATOM 675 O O . HIS A 1 88 ? 11.369 -0.992 -13.876 1.00 76.69 88 HIS A O 1
ATOM 681 N N . HIS A 1 89 ? 9.226 -0.483 -13.405 1.00 74.06 89 HIS A N 1
ATOM 682 C CA . HIS A 1 89 ? 8.695 -0.867 -14.708 1.00 74.06 89 HIS A CA 1
ATOM 683 C C . HIS A 1 89 ? 9.296 -0.021 -15.840 1.00 74.06 89 HIS A C 1
ATOM 685 O O . HIS A 1 89 ? 9.721 -0.567 -16.856 1.00 74.06 89 HIS A O 1
ATOM 691 N N . LEU A 1 90 ? 9.396 1.300 -15.647 1.00 72.81 90 LEU A N 1
ATOM 692 C CA . LEU A 1 90 ? 9.970 2.223 -16.632 1.00 72.81 90 LEU A CA 1
ATOM 693 C C . LEU A 1 90 ? 11.488 2.057 -16.801 1.00 72.81 90 LEU A C 1
ATOM 695 O O . LEU A 1 90 ? 11.995 2.225 -17.907 1.00 72.81 90 LEU A O 1
ATOM 699 N N . ASN A 1 91 ? 12.209 1.700 -15.735 1.00 69.31 91 ASN A N 1
ATOM 700 C CA . ASN A 1 91 ? 13.657 1.465 -15.776 1.00 69.31 91 ASN A CA 1
ATOM 701 C C . ASN A 1 91 ? 14.050 0.093 -16.355 1.00 69.31 91 ASN A C 1
ATOM 703 O O . ASN A 1 91 ? 15.237 -0.186 -16.500 1.00 69.31 91 ASN A O 1
ATOM 707 N N . GLY A 1 92 ? 13.087 -0.777 -16.681 1.00 62.41 92 GLY A N 1
ATOM 708 C CA . GLY A 1 92 ? 13.361 -2.095 -17.265 1.00 62.41 92 GLY A CA 1
ATOM 709 C C . GLY A 1 92 ? 13.977 -3.111 -16.293 1.00 62.41 92 GLY A C 1
ATOM 710 O O . GLY A 1 92 ? 14.405 -4.178 -16.729 1.00 62.41 92 GLY A O 1
ATOM 711 N N . HIS A 1 93 ? 14.000 -2.810 -14.990 1.00 59.28 93 HIS A N 1
ATOM 712 C CA . HIS A 1 93 ? 14.484 -3.692 -13.923 1.00 59.28 93 HIS A CA 1
ATOM 713 C C . HIS A 1 93 ? 13.295 -4.169 -13.073 1.00 59.28 93 HIS A C 1
ATOM 715 O O . HIS A 1 93 ? 12.847 -3.433 -12.186 1.00 59.28 93 HIS A O 1
ATOM 721 N N . PRO A 1 94 ? 12.75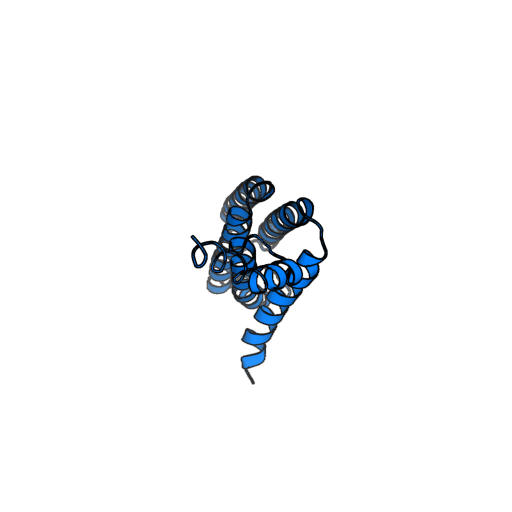2 -5.374 -13.330 1.00 54.56 94 PRO A N 1
ATOM 722 C CA . PRO A 1 94 ? 11.614 -5.893 -12.584 1.00 54.56 94 PRO A CA 1
ATOM 723 C C . PRO A 1 94 ? 11.979 -6.174 -11.129 1.00 54.56 94 PRO A C 1
ATOM 725 O O . PRO A 1 94 ? 13.081 -6.611 -10.814 1.00 54.56 94 PRO A O 1
ATOM 728 N N . ILE A 1 95 ? 10.992 -6.003 -10.258 1.00 54.44 95 ILE A N 1
ATOM 729 C CA . ILE A 1 95 ? 11.087 -6.198 -8.802 1.00 54.44 95 ILE A CA 1
ATOM 730 C C . ILE A 1 95 ? 11.351 -7.664 -8.447 1.00 54.44 95 ILE A C 1
ATOM 732 O O . ILE A 1 95 ? 12.027 -7.970 -7.471 1.00 54.44 95 ILE A O 1
ATOM 736 N N . LEU A 1 96 ? 10.822 -8.577 -9.262 1.00 49.72 96 LEU A N 1
ATOM 737 C CA . LEU A 1 96 ? 11.094 -10.003 -9.186 1.00 49.72 96 LEU A CA 1
ATOM 738 C C . LEU A 1 96 ? 11.890 -10.402 -10.434 1.00 49.72 96 LEU A C 1
ATOM 740 O O . LEU A 1 96 ? 11.316 -10.385 -11.527 1.00 49.72 96 LEU A O 1
ATOM 744 N N . PRO A 1 97 ? 13.161 -10.830 -10.296 1.00 50.34 97 PRO A N 1
ATOM 745 C CA . PRO A 1 97 ? 14.010 -11.262 -11.416 1.00 50.34 97 PRO A CA 1
ATOM 746 C C . PRO A 1 97 ? 13.404 -12.394 -12.266 1.00 50.34 97 PRO A C 1
ATOM 748 O O . PRO A 1 97 ? 13.860 -12.668 -13.369 1.00 50.34 97 PRO A O 1
ATOM 751 N N . PHE A 1 98 ? 12.383 -13.070 -11.736 1.00 48.28 98 PHE A N 1
ATOM 752 C CA . PHE A 1 98 ? 11.718 -14.240 -12.305 1.00 48.28 98 PHE A CA 1
ATOM 753 C C . PHE A 1 98 ? 10.295 -13.949 -12.818 1.00 48.28 98 PHE A C 1
ATOM 755 O O . PHE A 1 98 ? 9.653 -14.853 -13.350 1.00 48.28 98 PHE A O 1
ATOM 762 N N . ALA A 1 99 ? 9.785 -12.717 -12.680 1.00 50.75 99 ALA A N 1
ATOM 763 C CA . ALA A 1 99 ? 8.430 -12.366 -13.109 1.00 50.75 99 ALA A CA 1
ATOM 764 C C . ALA A 1 99 ? 8.332 -10.906 -13.594 1.00 50.75 99 ALA A C 1
ATOM 766 O O . ALA A 1 99 ? 7.916 -10.003 -12.868 1.00 50.75 99 ALA A O 1
ATOM 767 N N . HIS A 1 100 ? 8.689 -10.688 -14.865 1.00 51.44 100 HIS A N 1
ATOM 768 C CA . HIS A 1 100 ? 8.700 -9.372 -15.519 1.00 51.44 100 HIS A CA 1
ATOM 769 C C . HIS A 1 100 ? 7.332 -8.651 -15.516 1.00 51.44 100 HIS A C 1
ATOM 771 O O . HIS A 1 100 ? 7.297 -7.423 -15.478 1.00 51.44 100 HIS A O 1
ATOM 777 N N . ASP A 1 101 ? 6.215 -9.388 -15.473 1.00 54.84 101 ASP A N 1
ATOM 778 C CA . ASP A 1 101 ? 4.853 -8.827 -15.417 1.00 54.84 101 ASP A CA 1
ATOM 779 C C . ASP A 1 101 ? 4.367 -8.506 -13.985 1.00 54.84 101 ASP A C 1
ATOM 781 O O . ASP A 1 101 ? 3.341 -7.842 -13.809 1.00 54.84 101 ASP A O 1
ATOM 785 N N . SER A 1 102 ? 5.081 -8.943 -12.938 1.00 56.47 102 SER A N 1
ATOM 786 C CA . SER A 1 102 ? 4.629 -8.781 -11.545 1.00 56.47 102 SER A CA 1
ATOM 787 C C . SER A 1 102 ? 4.583 -7.324 -11.086 1.00 56.47 102 SER A C 1
ATOM 789 O O . SER A 1 102 ? 3.732 -6.978 -10.274 1.00 56.47 102 SER A O 1
ATOM 791 N N . SER A 1 103 ? 5.431 -6.458 -11.646 1.00 57.28 103 SER A N 1
ATOM 792 C CA . SER A 1 103 ? 5.456 -5.023 -11.329 1.00 57.28 103 SER A CA 1
ATOM 793 C C . SER A 1 103 ? 4.198 -4.286 -11.821 1.00 57.28 103 SER A C 1
ATOM 795 O O . SER A 1 103 ? 3.635 -3.476 -11.092 1.00 57.28 103 SER A O 1
ATOM 797 N N . LEU A 1 104 ? 3.677 -4.634 -13.005 1.00 60.00 104 LEU A N 1
ATOM 798 C CA . LEU A 1 104 ? 2.399 -4.108 -13.515 1.00 60.00 104 LEU A CA 1
ATOM 799 C C . LEU A 1 104 ? 1.201 -4.632 -12.710 1.00 60.00 104 LEU A C 1
ATOM 801 O O . LEU A 1 104 ? 0.239 -3.901 -12.472 1.00 60.00 104 LEU A O 1
ATOM 805 N N . GLY A 1 105 ? 1.262 -5.893 -12.275 1.00 60.56 105 GLY A N 1
ATOM 806 C CA . GLY A 1 105 ? 0.244 -6.491 -11.414 1.00 60.56 105 GLY A CA 1
ATOM 807 C C . GLY A 1 105 ? 0.145 -5.797 -10.053 1.00 60.56 105 GLY A C 1
ATOM 808 O O . GLY A 1 105 ? -0.950 -5.410 -9.645 1.00 60.56 105 GLY A O 1
ATOM 809 N N . CYS A 1 106 ? 1.272 -5.585 -9.372 1.00 62.16 106 CYS A N 1
ATOM 810 C CA . CYS A 1 106 ? 1.305 -4.883 -8.087 1.00 62.16 106 CYS A CA 1
ATOM 811 C C . CYS A 1 106 ? 0.883 -3.410 -8.231 1.00 62.16 106 CYS A C 1
ATOM 813 O O . CYS A 1 106 ? -0.001 -2.964 -7.500 1.00 62.16 106 CYS A O 1
ATOM 815 N N . ALA A 1 107 ? 1.336 -2.711 -9.279 1.00 67.12 107 ALA A N 1
ATOM 816 C CA . ALA A 1 107 ? 0.926 -1.331 -9.549 1.00 67.12 107 ALA A CA 1
ATOM 817 C C . ALA A 1 107 ? -0.599 -1.137 -9.725 1.00 67.12 107 ALA A C 1
ATOM 819 O O . ALA A 1 107 ? -1.121 -0.054 -9.464 1.00 67.12 107 ALA A O 1
ATOM 820 N N . ILE A 1 108 ? -1.336 -2.167 -10.158 1.00 73.19 108 ILE A N 1
ATOM 821 C CA . ILE A 1 108 ? -2.807 -2.121 -10.282 1.00 73.19 108 ILE A CA 1
ATOM 822 C C . ILE A 1 108 ? -3.500 -2.631 -9.008 1.00 73.19 108 ILE A C 1
ATOM 824 O O . ILE A 1 108 ? -4.565 -2.135 -8.637 1.00 73.19 108 ILE A O 1
ATOM 828 N N . CYS A 1 109 ? -2.919 -3.622 -8.333 1.00 82.00 109 CYS A N 1
ATOM 829 C CA . CYS A 1 109 ? -3.463 -4.210 -7.110 1.00 82.00 109 CYS A CA 1
ATOM 830 C C . CYS A 1 109 ? -3.403 -3.235 -5.922 1.00 82.00 109 CYS A C 1
ATOM 832 O O . CYS A 1 109 ? -4.373 -3.077 -5.175 1.00 82.00 109 CYS A O 1
ATOM 834 N N . ASP A 1 110 ? -2.281 -2.546 -5.766 1.00 84.69 110 ASP A N 1
ATOM 835 C CA . ASP A 1 110 ? -1.988 -1.715 -4.605 1.00 84.69 110 ASP A CA 1
ATOM 836 C C . ASP A 1 110 ? -2.939 -0.518 -4.442 1.00 84.69 110 ASP A C 1
ATOM 838 O O . ASP A 1 110 ? -3.402 -0.297 -3.319 1.00 84.69 110 ASP A O 1
ATOM 842 N N . PRO A 1 111 ? -3.352 0.215 -5.501 1.00 85.44 111 PRO A N 1
ATOM 843 C CA . PRO A 1 111 ? -4.373 1.254 -5.378 1.00 85.44 111 PRO A CA 1
ATOM 844 C C . PRO A 1 111 ? -5.717 0.722 -4.874 1.00 85.44 111 PRO A C 1
ATOM 846 O O . PRO A 1 111 ? -6.409 1.411 -4.123 1.00 85.44 111 PRO A O 1
ATOM 849 N N . VAL A 1 112 ? -6.092 -0.512 -5.234 1.00 87.38 112 VAL A N 1
ATOM 850 C CA . VAL A 1 112 ? -7.326 -1.145 -4.739 1.00 87.38 112 VAL A CA 1
ATOM 851 C C . VAL A 1 112 ? -7.228 -1.378 -3.230 1.00 87.38 112 VAL A C 1
ATOM 853 O O . VAL A 1 112 ? -8.157 -1.042 -2.487 1.00 87.38 112 VAL A O 1
ATOM 856 N N . ILE A 1 113 ? -6.084 -1.882 -2.759 1.00 87.19 113 ILE A N 1
ATOM 857 C CA . ILE A 1 113 ? -5.820 -2.075 -1.328 1.00 87.19 113 ILE A CA 1
ATOM 858 C C . ILE A 1 113 ? -5.751 -0.718 -0.611 1.00 87.19 113 ILE A C 1
ATOM 860 O O . ILE A 1 113 ? -6.325 -0.566 0.471 1.00 87.19 113 ILE A O 1
ATOM 864 N N . ALA A 1 114 ? -5.128 0.294 -1.219 1.00 89.81 114 ALA A N 1
ATOM 865 C CA . ALA A 1 114 ? -5.024 1.644 -0.675 1.00 89.81 114 ALA A CA 1
ATOM 866 C C . ALA A 1 114 ? -6.401 2.289 -0.473 1.00 89.81 114 ALA A C 1
ATOM 868 O O . ALA A 1 114 ? -6.679 2.819 0.604 1.00 89.81 114 ALA A O 1
ATOM 869 N N . LEU A 1 115 ? -7.296 2.189 -1.462 1.00 89.75 115 LEU A N 1
ATOM 870 C CA . LEU A 1 115 ? -8.672 2.685 -1.366 1.00 89.75 115 LEU A CA 1
ATOM 871 C C . LEU A 1 115 ? -9.444 2.005 -0.229 1.00 89.75 115 LEU A C 1
ATOM 873 O O . LEU A 1 115 ? -10.138 2.674 0.542 1.00 89.75 115 LEU A O 1
ATOM 877 N N . TRP A 1 116 ? -9.285 0.689 -0.072 1.00 91.81 116 TRP A N 1
ATOM 878 C CA . TRP A 1 116 ? -9.856 -0.037 1.064 1.00 91.81 116 TRP A CA 1
ATOM 879 C C . TRP A 1 116 ? -9.274 0.439 2.407 1.00 91.81 116 TRP A C 1
ATOM 881 O O . TRP A 1 116 ? -10.024 0.657 3.367 1.00 91.81 116 TRP A O 1
ATOM 891 N N . CYS A 1 117 ? -7.962 0.686 2.468 1.00 89.81 117 CYS A N 1
ATOM 892 C CA . CYS A 1 117 ? -7.288 1.224 3.651 1.00 89.81 117 CYS A CA 1
ATOM 893 C C . CYS A 1 117 ? -7.788 2.634 4.002 1.00 89.81 117 CYS A C 1
ATOM 895 O O . CYS A 1 117 ? -8.124 2.880 5.158 1.00 89.81 117 CYS A O 1
ATOM 897 N N . PHE A 1 118 ? -7.951 3.540 3.033 1.00 90.00 118 PHE A N 1
ATOM 898 C CA . PHE A 1 118 ? -8.558 4.863 3.264 1.00 90.00 118 PHE A CA 1
ATOM 899 C C . PHE A 1 118 ? -10.017 4.768 3.721 1.00 90.00 118 PHE A C 1
ATOM 901 O O . PHE A 1 118 ? -10.491 5.583 4.514 1.00 90.00 118 PHE A O 1
ATOM 908 N N . GLY A 1 119 ? -10.713 3.706 3.316 1.00 86.12 119 GLY A N 1
ATOM 909 C CA . GLY A 1 119 ? -11.997 3.297 3.871 1.00 86.12 119 GLY A CA 1
ATOM 910 C C . GLY A 1 119 ? -11.941 2.804 5.324 1.00 86.12 119 GLY A C 1
ATOM 911 O O . GLY A 1 119 ? -12.974 2.376 5.838 1.00 86.12 119 GLY A O 1
ATOM 912 N N . GLY A 1 120 ? -10.790 2.855 5.999 1.00 87.00 120 GLY A N 1
ATOM 913 C CA . GLY A 1 120 ? -10.579 2.389 7.370 1.00 87.00 120 GLY A CA 1
ATOM 914 C C . GLY A 1 120 ? -10.414 0.874 7.494 1.00 87.00 120 GLY A C 1
ATOM 915 O O . GLY A 1 120 ? -10.691 0.338 8.565 1.00 87.00 120 GLY A O 1
ATOM 916 N N . GLY A 1 121 ? -10.061 0.181 6.404 1.00 81.69 121 GLY A N 1
ATOM 917 C CA . GLY A 1 121 ? -9.865 -1.271 6.395 1.00 81.69 121 GLY A CA 1
ATOM 918 C C . GLY A 1 121 ? -11.127 -2.064 6.743 1.00 81.69 121 GLY A C 1
ATOM 919 O O . GLY A 1 121 ? -11.042 -3.157 7.293 1.00 81.69 121 GLY A O 1
ATOM 920 N N . ARG A 1 122 ? -12.315 -1.500 6.495 1.00 84.44 122 ARG A N 1
ATOM 921 C CA . ARG A 1 122 ? -13.595 -2.050 6.971 1.00 84.44 122 ARG A CA 1
ATOM 922 C C . ARG A 1 122 ? -13.880 -3.428 6.386 1.00 84.44 122 ARG A C 1
ATOM 924 O O . ARG A 1 122 ? -13.685 -3.655 5.192 1.00 84.44 122 ARG A O 1
ATOM 931 N N . SER A 1 123 ? -14.434 -4.316 7.210 1.00 83.94 123 SER A N 1
ATOM 932 C CA . SER A 1 123 ? -14.924 -5.610 6.723 1.00 83.94 123 SER A CA 1
ATOM 933 C C . SER A 1 123 ? -16.246 -5.454 5.953 1.00 83.94 123 SER A C 1
ATOM 935 O O . SER A 1 123 ? -17.018 -4.528 6.230 1.00 83.94 123 SER A O 1
ATOM 937 N N . PRO A 1 124 ? -16.595 -6.390 5.048 1.00 78.56 124 PRO A N 1
ATOM 938 C CA . PRO A 1 124 ? -17.892 -6.372 4.367 1.00 78.56 124 PRO A CA 1
ATOM 939 C C . PRO A 1 124 ? -19.071 -6.299 5.347 1.00 78.56 124 PRO A C 1
ATOM 941 O O . PRO A 1 124 ? -20.020 -5.549 5.136 1.00 78.56 124 PRO A O 1
ATOM 944 N N . ARG A 1 125 ? -18.990 -7.013 6.478 1.00 76.81 125 ARG A N 1
ATOM 945 C CA . ARG A 1 125 ? -20.028 -7.008 7.525 1.00 76.81 125 ARG A CA 1
ATOM 946 C C . ARG A 1 125 ? -20.219 -5.626 8.159 1.00 76.81 125 ARG A C 1
ATOM 948 O O . ARG A 1 125 ? -21.352 -5.235 8.438 1.00 76.81 125 ARG A O 1
ATOM 955 N N . GLU A 1 126 ? -19.134 -4.886 8.382 1.00 79.88 126 GLU A N 1
ATOM 956 C CA . GLU A 1 126 ? -19.180 -3.506 8.887 1.00 79.88 126 GLU A CA 1
ATOM 957 C C . GLU A 1 126 ? -19.813 -2.558 7.862 1.00 79.88 126 GLU A C 1
ATOM 959 O O . GLU A 1 126 ? -20.627 -1.708 8.234 1.00 79.88 126 GLU A O 1
ATOM 964 N N . LEU A 1 127 ? -19.498 -2.745 6.576 1.00 77.25 127 LEU A N 1
ATOM 965 C CA . LEU A 1 127 ? -20.090 -1.971 5.487 1.00 77.25 127 LEU A CA 1
ATOM 966 C C . LEU A 1 127 ? -21.607 -2.210 5.402 1.00 77.25 127 LEU A C 1
ATOM 968 O O . LEU A 1 127 ? -22.376 -1.252 5.445 1.00 77.25 127 LEU A O 1
ATOM 972 N N . PHE A 1 128 ? -22.046 -3.475 5.412 1.00 75.88 128 PHE A N 1
ATOM 973 C CA . PHE A 1 128 ? -23.469 -3.840 5.386 1.00 75.88 128 PHE A CA 1
ATOM 974 C C . PHE A 1 128 ? -24.251 -3.373 6.629 1.00 75.88 128 PHE A C 1
ATOM 976 O O . PHE A 1 128 ? -25.424 -3.012 6.511 1.00 75.88 128 PHE A O 1
ATOM 983 N N . ARG A 1 129 ? -23.639 -3.332 7.826 1.00 75.88 129 ARG A N 1
ATOM 984 C CA . ARG A 1 129 ? -24.297 -2.780 9.034 1.00 75.88 129 ARG A CA 1
ATOM 985 C C . ARG A 1 129 ? -24.546 -1.275 8.931 1.00 75.88 129 ARG A C 1
ATOM 987 O O . ARG A 1 129 ? -25.545 -0.804 9.469 1.00 75.88 129 ARG A O 1
ATOM 994 N N . ARG A 1 130 ? -23.676 -0.522 8.252 1.00 63.62 130 ARG A N 1
ATOM 995 C CA . ARG A 1 130 ? -23.847 0.927 8.062 1.00 63.62 130 ARG A CA 1
ATOM 996 C C . ARG A 1 130 ? -25.011 1.237 7.123 1.00 63.62 130 ARG A C 1
ATOM 998 O O . ARG A 1 130 ? -25.795 2.133 7.419 1.00 63.62 130 ARG A O 1
ATOM 1005 N N . THR A 1 131 ? -25.173 0.456 6.057 1.00 62.84 131 THR A N 1
ATOM 1006 C CA . THR A 1 131 ? -26.278 0.614 5.098 1.00 62.84 131 THR A CA 1
ATOM 1007 C C . THR A 1 131 ? -27.648 0.382 5.737 1.00 62.84 131 THR A C 1
ATOM 1009 O O . THR A 1 131 ? -28.626 0.983 5.317 1.00 62.84 131 THR A O 1
ATOM 1012 N N . LYS A 1 132 ? -27.725 -0.434 6.800 1.00 57.66 132 LYS A N 1
ATOM 1013 C CA . LYS A 1 132 ? -28.959 -0.636 7.579 1.00 57.66 132 LYS A CA 1
ATOM 1014 C C . LYS A 1 132 ? -29.250 0.466 8.607 1.00 57.66 132 LYS A C 1
ATOM 1016 O O . LYS A 1 132 ? -30.322 0.460 9.202 1.00 57.66 132 LYS A O 1
ATOM 1021 N N . ARG A 1 133 ? -28.322 1.400 8.842 1.00 54.50 133 ARG A N 1
ATOM 1022 C CA . ARG A 1 133 ? -28.448 2.466 9.848 1.00 54.50 133 ARG A CA 1
ATOM 1023 C C . ARG A 1 133 ? -28.741 3.879 9.283 1.00 54.50 133 ARG A C 1
ATOM 1025 O O . ARG A 1 133 ? -28.118 4.826 9.756 1.00 54.50 133 ARG A O 1
ATOM 1032 N N . PRO A 1 134 ? -29.683 4.064 8.332 1.00 54.28 134 PRO A N 1
ATOM 1033 C CA . PRO A 1 134 ? -30.255 5.394 8.090 1.00 54.28 134 PRO A CA 1
ATOM 1034 C C . PRO A 1 134 ? -31.802 5.434 8.108 1.00 54.28 134 PRO A C 1
ATOM 1036 O O . PRO A 1 134 ? -32.406 5.867 7.135 1.00 54.28 134 PRO A O 1
ATOM 1039 N N . ALA A 1 135 ? -32.465 5.019 9.199 1.00 56.16 135 ALA A N 1
ATOM 1040 C CA . ALA A 1 135 ? -33.929 5.195 9.321 1.00 56.16 135 ALA A CA 1
ATOM 1041 C C . ALA A 1 135 ? -34.485 5.403 10.750 1.00 56.16 135 ALA A C 1
ATOM 1043 O O . ALA A 1 135 ? -35.693 5.430 10.918 1.00 56.16 135 ALA A O 1
ATOM 1044 N N . GLY A 1 136 ? -33.649 5.551 11.787 1.00 53.97 136 GLY A N 1
ATOM 1045 C CA . GLY A 1 136 ? -34.141 5.692 13.173 1.00 53.97 136 GLY A CA 1
ATOM 1046 C C . GLY A 1 136 ? -34.259 7.129 13.697 1.00 53.97 136 GLY A C 1
ATOM 1047 O O . GLY A 1 136 ? -35.045 7.383 14.594 1.00 53.97 136 GLY A O 1
ATOM 1048 N N . ILE A 1 137 ? -33.495 8.082 13.150 1.00 56.97 137 ILE A N 1
ATOM 1049 C CA . ILE A 1 137 ? -33.374 9.442 13.726 1.00 56.97 137 ILE A CA 1
ATOM 1050 C C . ILE A 1 137 ? -34.409 10.419 13.132 1.00 56.97 137 ILE A C 1
ATOM 1052 O O . ILE A 1 137 ? -34.700 11.461 13.707 1.00 56.97 137 ILE A O 1
ATOM 1056 N N . ARG A 1 138 ? -35.017 10.081 11.987 1.00 55.44 138 ARG A N 1
ATOM 1057 C CA . ARG A 1 138 ? -35.965 10.970 11.296 1.00 55.44 138 ARG A CA 1
ATOM 1058 C C . ARG A 1 138 ? -37.393 10.905 11.854 1.00 55.44 138 ARG A C 1
ATOM 1060 O O . ARG A 1 138 ? -38.166 11.815 11.586 1.00 55.44 138 ARG A O 1
ATOM 1067 N N . GLU A 1 139 ? -37.735 9.875 12.632 1.00 55.69 139 GLU A N 1
ATOM 1068 C CA . GLU A 1 139 ? -39.060 9.754 13.260 1.00 55.69 139 GLU A CA 1
ATOM 1069 C C . GLU A 1 139 ? -39.189 10.522 14.582 1.00 55.69 139 GLU A C 1
ATOM 1071 O O . GLU A 1 139 ? -40.299 10.891 14.951 1.00 55.69 139 GLU A O 1
ATOM 1076 N N . GLU A 1 140 ? -38.084 10.799 15.278 1.00 55.38 140 GLU A N 1
ATOM 1077 C CA . GLU A 1 140 ? -38.110 11.489 16.577 1.00 55.38 140 GLU A CA 1
ATOM 1078 C C . GLU A 1 140 ? -38.266 13.015 16.412 1.00 55.38 140 GLU A C 1
ATOM 1080 O O . GLU A 1 140 ? -39.024 13.644 17.144 1.00 55.38 140 GLU A O 1
ATOM 1085 N N . MET A 1 141 ? -37.675 13.600 15.357 1.00 56.81 141 MET A N 1
ATOM 1086 C CA . MET A 1 141 ? -37.892 15.010 14.975 1.00 56.81 141 MET A CA 1
ATOM 1087 C C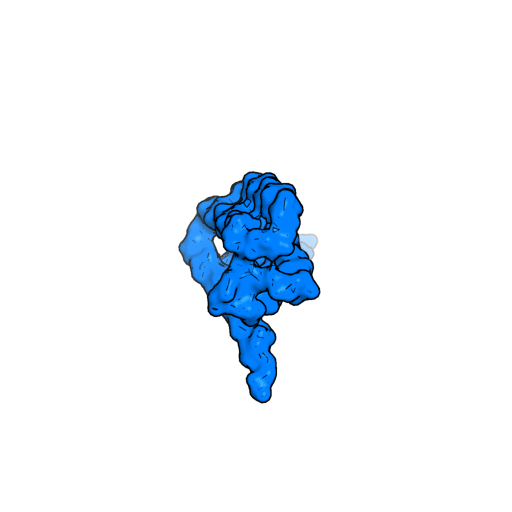 . MET A 1 141 ? -39.232 15.279 14.273 1.00 56.81 141 MET A C 1
ATOM 1089 O O . MET A 1 141 ? -39.609 16.434 14.136 1.00 56.81 141 MET A O 1
ATOM 1093 N N . ALA A 1 142 ? -39.942 14.251 13.800 1.00 58.44 142 ALA A N 1
ATOM 1094 C CA . ALA A 1 142 ? -41.268 14.409 13.189 1.00 58.44 142 ALA A CA 1
ATOM 1095 C C . ALA A 1 142 ? -42.417 14.303 14.214 1.00 58.44 142 ALA A C 1
ATOM 1097 O O . ALA A 1 142 ? -43.581 14.445 13.845 1.00 58.44 142 ALA A O 1
ATOM 1098 N N . ARG A 1 143 ? -42.093 14.021 15.485 1.00 62.22 143 ARG A N 1
ATOM 1099 C CA . ARG A 1 143 ? -43.040 13.900 16.607 1.00 62.22 143 ARG A CA 1
ATOM 1100 C C . ARG A 1 143 ? -42.847 14.969 17.696 1.00 62.22 143 ARG A C 1
ATOM 1102 O O . ARG A 1 143 ? -43.510 14.872 18.725 1.00 62.22 143 ARG A O 1
ATOM 1109 N N . SER A 1 144 ? -41.951 15.938 17.489 1.00 55.84 144 SER A N 1
ATOM 1110 C CA . SER A 1 144 ? -41.738 17.103 18.369 1.00 55.84 144 SER A CA 1
ATOM 1111 C C . SER A 1 144 ? -42.151 18.376 17.646 1.00 55.84 144 SER A C 1
ATOM 1113 O O . SER A 1 144 ? -42.702 19.271 18.318 1.00 55.84 144 SER A O 1
#

pLDDT: mean 78.87, std 14.14, range [48.28, 96.06]

Secondary structure (DSSP, 8-state):
--THHHHHHHHHHHHHHHHHTTSPTTHHHHHHHHHHHHHHHHGGGT-SSTHHHHHHHHHHHHHHHHHTT-HHHHHHHHHHHHHHHHHHHHTT--SSTT-TTHHHHHHHHHHHHHHHHHTTS--HHHHHHHHT-SSSSTTTTT--